Protein AF-A0A703SNC8-F1 (afdb_monomer)

Structure (mmCIF, N/CA/C/O backbone):
data_AF-A0A703SNC8-F1
#
_entry.id   AF-A0A703SNC8-F1
#
loop_
_atom_site.group_PDB
_atom_site.id
_atom_site.type_symbol
_atom_site.label_atom_id
_atom_site.label_alt_id
_atom_site.label_comp_id
_atom_site.label_asym_id
_atom_site.label_entity_id
_atom_site.label_seq_id
_atom_site.pdbx_PDB_ins_code
_atom_site.Cartn_x
_atom_site.Cartn_y
_atom_site.Cartn_z
_atom_site.occupancy
_atom_site.B_iso_or_equiv
_atom_site.auth_seq_id
_atom_site.auth_comp_id
_atom_site.auth_asym_id
_atom_site.auth_atom_id
_atom_site.pdbx_PDB_model_num
ATOM 1 N N . THR A 1 1 ? 1.431 -4.207 16.971 1.00 50.62 1 THR A N 1
ATOM 2 C CA . THR A 1 1 ? 0.646 -4.966 15.977 1.00 50.62 1 THR A CA 1
ATOM 3 C C . THR A 1 1 ? 0.282 -4.012 14.858 1.00 50.62 1 THR A C 1
ATOM 5 O O . THR A 1 1 ? -0.152 -2.906 15.160 1.00 50.62 1 THR A O 1
ATOM 8 N N . CYS A 1 2 ? 0.587 -4.344 13.600 1.00 49.19 2 CYS A N 1
ATOM 9 C CA . CYS A 1 2 ? 0.353 -3.465 12.448 1.00 49.19 2 CYS A CA 1
ATOM 10 C C . CYS A 1 2 ? -1.128 -3.067 12.402 1.00 49.19 2 CYS A C 1
ATOM 12 O O . CYS A 1 2 ? -1.988 -3.893 12.107 1.00 49.19 2 CYS A O 1
ATOM 14 N N . LYS A 1 3 ? -1.423 -1.824 12.793 1.00 57.72 3 LYS A N 1
ATOM 15 C CA . LYS A 1 3 ? -2.779 -1.285 12.897 1.00 57.72 3 LYS A CA 1
ATOM 16 C C . LYS A 1 3 ? -3.106 -0.617 11.562 1.00 57.72 3 LYS A C 1
ATOM 18 O O . LYS A 1 3 ? -3.019 0.599 11.429 1.00 57.72 3 LYS A O 1
ATOM 23 N N . LEU A 1 4 ? -3.388 -1.427 10.546 1.00 66.25 4 LEU A N 1
ATOM 24 C CA . LEU A 1 4 ? -3.846 -0.942 9.247 1.00 66.25 4 LEU A CA 1
ATOM 25 C C . LEU A 1 4 ? -5.318 -0.540 9.368 1.00 66.25 4 LEU A C 1
ATOM 27 O O . LEU A 1 4 ? -6.162 -1.375 9.138 1.00 66.25 4 LEU A O 1
ATOM 31 N N . ASN A 1 5 ? -5.631 0.685 9.805 1.00 65.12 5 ASN A N 1
ATOM 32 C CA . ASN A 1 5 ? -6.939 1.374 9.690 1.00 65.12 5 ASN A CA 1
ATOM 33 C C . ASN A 1 5 ? -8.244 0.520 9.633 1.00 65.12 5 ASN A C 1
ATOM 35 O O . ASN A 1 5 ? -9.140 0.837 8.860 1.00 65.12 5 ASN A O 1
ATOM 39 N N . GLY A 1 6 ? -8.385 -0.539 10.440 1.00 65.81 6 GLY A N 1
ATOM 40 C CA . GLY A 1 6 ? -9.568 -1.422 10.423 1.00 65.81 6 GLY A CA 1
ATOM 41 C C . GLY A 1 6 ? -9.574 -2.524 9.348 1.00 65.81 6 GLY A C 1
ATOM 42 O O . GLY A 1 6 ? -10.548 -3.260 9.250 1.00 65.81 6 GLY A O 1
ATOM 43 N N . VAL A 1 7 ? -8.497 -2.660 8.579 1.00 70.94 7 VAL A N 1
ATOM 44 C CA . VAL A 1 7 ? -8.236 -3.742 7.626 1.00 70.94 7 VAL A CA 1
ATOM 45 C C . VAL A 1 7 ? -7.408 -4.835 8.305 1.00 70.94 7 VAL A C 1
ATOM 47 O O . VAL A 1 7 ? -6.404 -4.561 8.969 1.00 70.94 7 VAL A O 1
ATOM 50 N N . GLU A 1 8 ? -7.817 -6.087 8.114 1.00 80.75 8 GLU A N 1
ATOM 51 C CA . GLU A 1 8 ? -7.074 -7.274 8.545 1.00 80.75 8 GLU A CA 1
ATOM 52 C C . GLU A 1 8 ? -5.712 -7.322 7.833 1.00 80.75 8 GLU A C 1
ATOM 54 O O . GLU A 1 8 ? -5.613 -7.646 6.646 1.00 80.75 8 GLU A O 1
ATOM 59 N N . SER A 1 9 ? -4.643 -6.984 8.563 1.00 79.19 9 SER A N 1
ATOM 60 C CA . SER A 1 9 ? -3.292 -6.838 8.003 1.00 79.19 9 SER A CA 1
ATOM 61 C C . SER A 1 9 ? -2.778 -8.095 7.296 1.00 79.19 9 SER A C 1
ATOM 63 O O . SER A 1 9 ? -2.065 -7.989 6.301 1.00 79.19 9 SER A O 1
ATOM 65 N N . GLU A 1 10 ? -3.135 -9.279 7.798 1.00 83.25 10 GLU A N 1
ATOM 66 C CA . GLU A 1 10 ? -2.727 -10.558 7.208 1.00 83.25 10 GLU A CA 1
ATOM 67 C C . GLU A 1 10 ? -3.422 -10.815 5.865 1.00 83.25 10 GLU A C 1
ATOM 69 O O . GLU A 1 10 ? -2.763 -11.166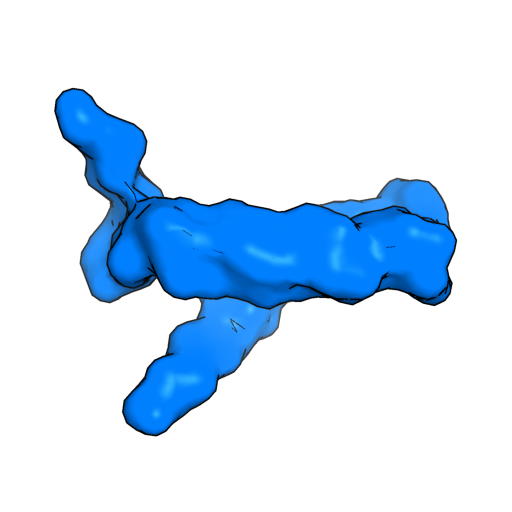 4.884 1.00 83.25 10 GLU A O 1
ATOM 74 N N . ALA A 1 11 ? -4.735 -10.579 5.798 1.00 82.12 11 ALA A N 1
ATOM 75 C CA . ALA A 1 11 ? -5.519 -10.756 4.581 1.00 82.12 11 ALA A CA 1
ATOM 76 C C . ALA A 1 11 ? -5.065 -9.790 3.479 1.00 82.12 11 ALA A C 1
ATOM 78 O O . ALA A 1 11 ? -4.845 -10.211 2.342 1.00 82.12 11 ALA A O 1
ATOM 79 N N . TRP A 1 12 ? -4.845 -8.518 3.833 1.00 82.94 12 TRP A N 1
ATOM 80 C CA . TRP A 1 12 ? -4.322 -7.514 2.907 1.00 82.94 12 TRP A CA 1
ATOM 81 C C . TRP A 1 12 ? -2.946 -7.907 2.364 1.00 82.94 12 TRP A C 1
ATOM 83 O O . TRP A 1 12 ? -2.736 -7.917 1.153 1.00 82.94 12 TRP A O 1
ATOM 93 N N . LEU A 1 13 ? -2.013 -8.287 3.242 1.00 85.25 13 LEU A N 1
ATOM 94 C CA . LEU A 1 13 ? -0.660 -8.638 2.820 1.00 85.25 13 LEU A CA 1
ATOM 95 C C . LEU A 1 13 ? -0.655 -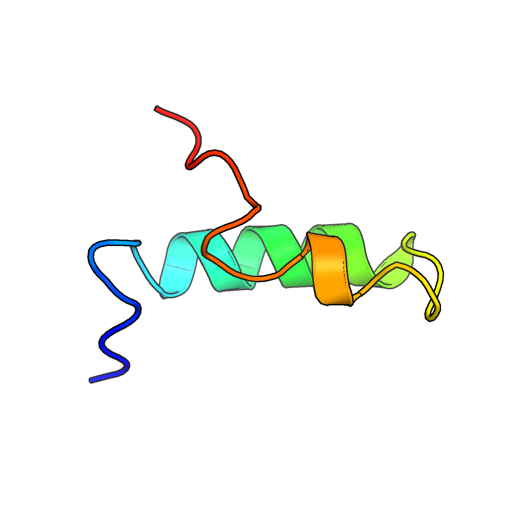9.863 1.898 1.00 85.25 13 LEU A C 1
ATOM 97 O O . LEU A 1 13 ? 0.062 -9.871 0.902 1.00 85.25 13 LEU A O 1
ATOM 101 N N . ARG A 1 14 ? -1.464 -10.884 2.199 1.00 87.56 14 ARG A N 1
ATOM 102 C CA . ARG A 1 14 ? -1.578 -12.083 1.360 1.00 87.56 14 ARG A CA 1
ATOM 103 C C . ARG A 1 14 ? -2.101 -11.752 -0.039 1.00 87.56 14 ARG A C 1
ATOM 105 O O . ARG A 1 14 ? -1.564 -12.263 -1.019 1.00 87.56 14 ARG A O 1
ATOM 112 N N . ASP A 1 15 ? -3.115 -10.898 -0.127 1.00 85.19 15 ASP A N 1
ATOM 113 C CA . ASP A 1 15 ? -3.694 -10.459 -1.397 1.00 85.19 15 ASP A CA 1
ATOM 114 C C . ASP A 1 15 ? -2.697 -9.627 -2.224 1.00 85.19 15 ASP A C 1
ATOM 116 O O . ASP A 1 15 ? -2.499 -9.886 -3.412 1.00 85.19 15 ASP A O 1
ATOM 120 N N . VAL A 1 16 ? -1.976 -8.703 -1.579 1.00 86.56 16 VAL A N 1
ATOM 121 C CA . VAL A 1 16 ? -0.923 -7.906 -2.227 1.00 86.56 16 VAL A CA 1
ATOM 122 C C . VAL A 1 16 ? 0.224 -8.779 -2.713 1.00 86.56 16 VAL A C 1
ATOM 124 O O . VAL A 1 16 ? 0.666 -8.610 -3.843 1.00 86.56 16 VAL A O 1
ATOM 127 N N . LEU A 1 17 ? 0.703 -9.724 -1.902 1.00 87.38 17 LEU A N 1
ATOM 128 C CA . LEU A 1 17 ? 1.806 -10.609 -2.287 1.00 87.38 17 LEU A CA 1
ATOM 129 C C . LEU A 1 17 ? 1.456 -11.495 -3.486 1.00 87.38 17 LEU A C 1
ATOM 131 O O . LEU A 1 17 ? 2.340 -11.805 -4.278 1.00 87.38 17 LEU A O 1
ATOM 135 N N . TRP A 1 18 ? 0.187 -11.876 -3.643 1.00 87.31 18 TRP A N 1
ATOM 136 C CA . TRP A 1 18 ? -0.269 -12.598 -4.830 1.00 87.31 18 TRP A CA 1
ATOM 137 C C . TRP A 1 18 ? -0.337 -11.691 -6.064 1.00 87.31 18 TRP A C 1
ATOM 139 O O . TRP A 1 18 ? 0.075 -12.085 -7.149 1.00 87.31 18 TRP A O 1
ATOM 149 N N . LYS A 1 19 ? -0.831 -10.460 -5.903 1.00 84.75 19 LYS A N 1
ATOM 150 C CA . LYS A 1 19 ? -1.040 -9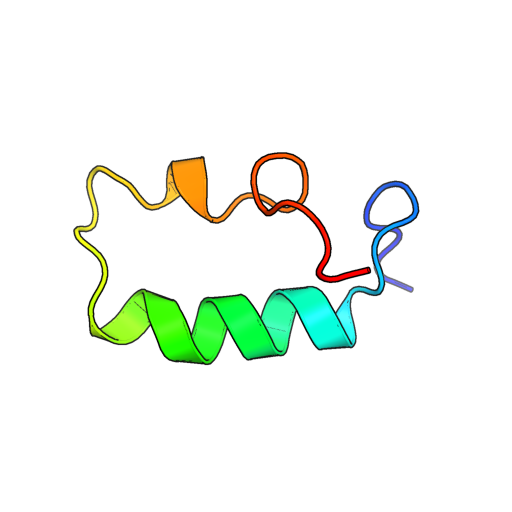.525 -7.018 1.00 84.75 19 LYS A CA 1
ATOM 151 C C . LYS A 1 19 ? 0.239 -8.831 -7.481 1.00 84.75 19 LYS A C 1
ATOM 153 O O . LYS A 1 19 ? 0.356 -8.533 -8.663 1.00 84.75 19 LYS A O 1
ATOM 158 N N . ILE A 1 20 ? 1.192 -8.569 -6.582 1.00 87.44 20 ILE A N 1
ATOM 159 C CA . ILE A 1 20 ? 2.380 -7.744 -6.860 1.00 87.44 20 ILE A CA 1
ATOM 160 C C . ILE A 1 20 ? 3.294 -8.350 -7.927 1.00 87.44 20 ILE A C 1
ATOM 162 O O . ILE A 1 20 ? 3.958 -7.605 -8.641 1.00 87.44 20 ILE A O 1
ATOM 166 N N . SER A 1 21 ? 3.312 -9.678 -8.067 1.00 84.25 21 SER A N 1
ATOM 167 C CA . SER A 1 21 ? 4.106 -10.363 -9.092 1.00 84.25 21 SER A CA 1
ATOM 168 C C . SER A 1 21 ? 3.623 -10.076 -10.517 1.00 84.25 21 SER A C 1
ATOM 170 O O . SER A 1 21 ? 4.446 -10.005 -11.425 1.00 84.25 21 SER A O 1
ATOM 172 N N . ASP A 1 22 ? 2.322 -9.849 -10.699 1.00 85.31 22 ASP A N 1
ATOM 173 C CA . ASP A 1 22 ? 1.696 -9.535 -11.989 1.00 85.31 22 ASP A 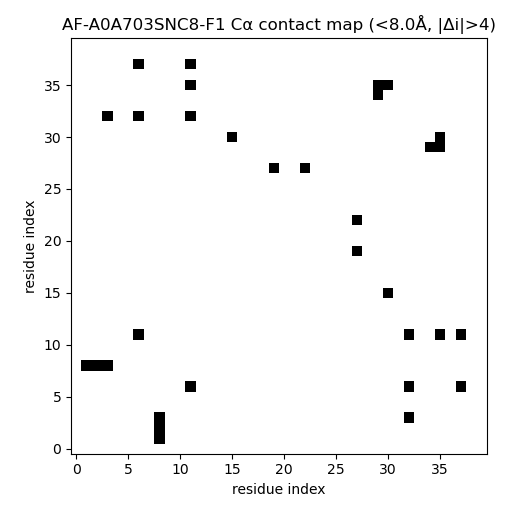CA 1
ATOM 174 C C . ASP A 1 22 ? 1.383 -8.032 -12.151 1.00 85.31 22 ASP A C 1
ATOM 176 O O . ASP A 1 22 ? 0.887 -7.595 -13.193 1.00 85.31 22 ASP A O 1
ATOM 180 N N . TRP A 1 23 ? 1.666 -7.210 -11.134 1.00 85.00 23 TRP A N 1
ATOM 181 C CA . TRP A 1 23 ? 1.303 -5.792 -11.121 1.00 85.00 23 TRP A CA 1
ATOM 182 C C . TRP A 1 23 ? 2.401 -4.895 -11.696 1.00 85.00 23 TRP A C 1
ATOM 184 O O . TRP A 1 23 ? 3.588 -5.043 -11.416 1.00 85.00 23 TRP A O 1
ATOM 194 N N . SER A 1 24 ? 1.999 -3.874 -12.453 1.00 83.19 24 SER A N 1
ATOM 195 C CA . SER A 1 24 ? 2.933 -2.858 -12.943 1.00 83.19 24 SER A CA 1
ATOM 196 C C . SER A 1 24 ? 3.435 -1.968 -11.798 1.00 83.19 24 SER A C 1
ATOM 198 O O . SER A 1 24 ? 2.631 -1.440 -11.025 1.00 83.19 24 SER A O 1
ATOM 200 N N . SER A 1 25 ? 4.747 -1.706 -11.743 1.00 81.12 25 SER A N 1
ATOM 201 C CA . SER A 1 25 ? 5.387 -0.863 -10.716 1.00 81.12 25 SER A CA 1
ATOM 202 C C . SER A 1 25 ? 4.766 0.533 -10.586 1.00 81.12 25 SER A C 1
ATOM 204 O O . SER A 1 25 ? 4.711 1.093 -9.495 1.00 81.12 25 SER A O 1
ATOM 206 N N . ASN A 1 26 ? 4.228 1.083 -11.679 1.00 86.44 26 ASN A N 1
ATOM 207 C CA . ASN A 1 26 ? 3.585 2.401 -11.678 1.00 86.44 26 ASN A CA 1
ATO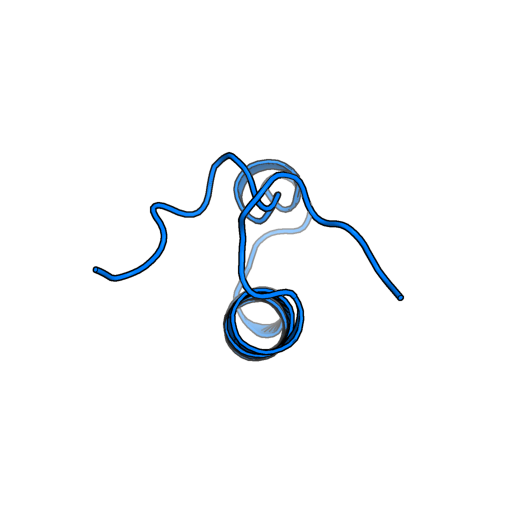M 208 C C . ASN A 1 26 ? 2.199 2.408 -11.009 1.00 86.44 26 ASN A C 1
ATOM 210 O O . ASN A 1 26 ? 1.652 3.477 -10.753 1.00 86.44 26 ASN A O 1
ATOM 214 N N . ARG A 1 27 ? 1.629 1.236 -10.708 1.00 82.94 27 ARG A N 1
ATOM 215 C CA . ARG A 1 27 ? 0.286 1.061 -10.131 1.00 82.94 27 ARG A CA 1
ATOM 216 C C . ARG A 1 27 ? 0.299 0.454 -8.730 1.00 82.94 27 ARG A C 1
ATOM 218 O O . ARG A 1 27 ? -0.748 0.112 -8.200 1.00 82.94 27 ARG A O 1
ATOM 225 N N . VAL A 1 28 ? 1.466 0.350 -8.092 1.00 83.38 28 VAL A N 1
ATOM 226 C CA . VAL A 1 28 ? 1.598 -0.193 -6.722 1.00 83.38 28 VAL A CA 1
ATOM 227 C C . VAL A 1 28 ? 0.791 0.620 -5.703 1.00 83.38 2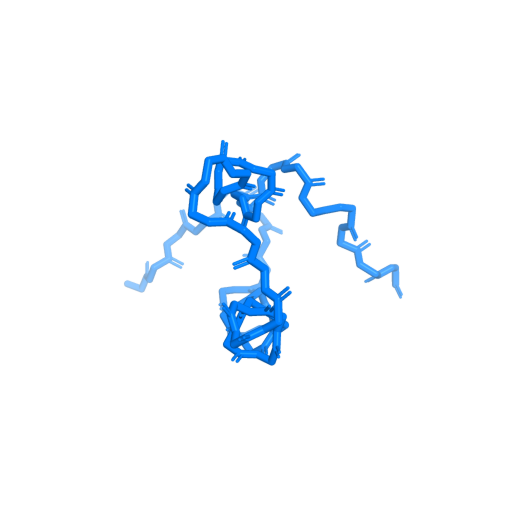8 VAL A C 1
ATOM 229 O O . VAL A 1 28 ? 0.314 0.077 -4.712 1.00 83.38 28 VAL A O 1
ATOM 232 N N . HIS A 1 29 ? 0.566 1.908 -5.966 1.00 83.44 29 HIS A N 1
ATOM 233 C CA . HIS A 1 29 ? -0.281 2.759 -5.132 1.00 83.44 29 HIS A CA 1
ATOM 234 C C . HIS A 1 29 ? -1.754 2.301 -5.089 1.00 83.44 29 HIS A C 1
ATOM 236 O O . HIS A 1 29 ? -2.462 2.606 -4.133 1.00 83.44 29 HIS A O 1
ATOM 242 N N . GLU A 1 30 ? -2.221 1.536 -6.077 1.00 83.81 30 GLU A N 1
ATOM 243 C CA . GLU A 1 30 ? -3.560 0.929 -6.091 1.00 83.81 30 GLU A CA 1
ATOM 244 C C . GLU A 1 30 ? -3.657 -0.267 -5.126 1.00 83.81 30 GLU A C 1
ATOM 246 O O . GLU A 1 30 ? -4.743 -0.593 -4.663 1.00 83.81 30 GLU A O 1
ATOM 251 N N . LEU A 1 31 ? -2.525 -0.878 -4.751 1.00 84.00 31 LEU A N 1
ATOM 252 C CA . LEU A 1 31 ? -2.460 -1.992 -3.794 1.00 84.00 31 LEU A CA 1
ATOM 253 C C . LEU A 1 31 ? -2.454 -1.526 -2.329 1.00 84.00 31 LEU A C 1
ATOM 255 O O . LEU A 1 31 ? -2.330 -2.334 -1.405 1.00 84.00 31 LEU A O 1
ATOM 259 N N . LEU A 1 32 ? -2.566 -0.219 -2.093 1.00 84.38 32 LEU A N 1
ATOM 260 C CA . LEU A 1 32 ? -2.611 0.331 -0.748 1.00 84.38 32 LEU A CA 1
ATOM 261 C C . LEU A 1 32 ? -3.895 -0.116 -0.023 1.00 84.38 32 LEU A C 1
ATOM 263 O O . LEU A 1 32 ? -4.945 -0.266 -0.645 1.00 84.38 32 LEU A O 1
ATOM 267 N N . PRO A 1 33 ? -3.840 -0.314 1.301 1.00 75.94 33 PRO A N 1
ATOM 268 C CA . PRO A 1 33 ? -4.901 -0.986 2.055 1.00 75.94 33 PRO A CA 1
ATOM 269 C C . PRO A 1 33 ? -6.248 -0.259 2.071 1.00 75.94 33 PRO A C 1
ATOM 271 O O . PRO A 1 33 ? -7.256 -0.867 2.396 1.00 75.94 33 PRO A O 1
ATOM 274 N N . TRP A 1 34 ? -6.280 1.024 1.717 1.00 76.62 34 TRP A N 1
ATOM 275 C CA . TRP A 1 34 ? -7.506 1.816 1.566 1.00 76.62 34 TRP A CA 1
ATOM 276 C C . TRP A 1 34 ? -8.088 1.801 0.145 1.00 76.62 34 TRP A C 1
ATOM 278 O O . TRP A 1 34 ? -9.219 2.236 -0.041 1.00 76.62 34 TRP A O 1
ATOM 288 N N . ASN A 1 35 ? -7.323 1.331 -0.844 1.00 76.75 35 ASN A N 1
ATOM 289 C CA . ASN A 1 35 ? -7.753 1.186 -2.237 1.00 76.75 35 ASN A CA 1
ATOM 290 C C . ASN A 1 35 ? -8.212 -0.240 -2.551 1.00 76.75 35 ASN A C 1
ATOM 292 O O . ASN A 1 35 ? -9.021 -0.446 -3.452 1.00 76.75 35 ASN A O 1
A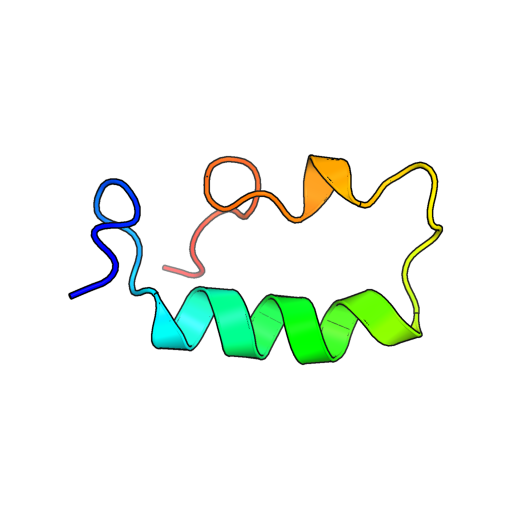TOM 296 N N . LEU A 1 36 ? -7.704 -1.226 -1.809 1.00 71.38 36 LEU A N 1
ATOM 297 C CA . LEU A 1 36 ? -8.230 -2.578 -1.870 1.00 71.38 36 LEU A CA 1
ATOM 298 C C . LEU A 1 36 ? -9.585 -2.580 -1.165 1.00 71.38 36 LEU A C 1
ATOM 300 O O . LEU A 1 36 ? -9.650 -2.474 0.059 1.00 71.38 36 LEU A O 1
ATOM 304 N N . GLU A 1 37 ? -10.664 -2.671 -1.945 1.00 61.94 37 GLU A N 1
ATOM 305 C CA . GLU A 1 37 ? -11.986 -2.990 -1.419 1.00 61.94 37 GLU A CA 1
ATOM 306 C C . GLU A 1 37 ? -11.839 -4.316 -0.684 1.00 61.94 37 GLU A C 1
ATOM 308 O O . GLU A 1 37 ? -11.681 -5.370 -1.302 1.00 61.94 37 GLU A O 1
ATOM 313 N N . THR A 1 38 ? -11.773 -4.243 0.645 1.00 54.75 38 THR A N 1
ATOM 314 C CA . THR A 1 38 ? -11.714 -5.412 1.510 1.00 54.75 38 THR A CA 1
ATOM 315 C C . THR A 1 38 ? -12.816 -6.344 1.050 1.00 54.75 38 THR A C 1
ATOM 317 O O . THR A 1 38 ? -13.993 -5.973 1.110 1.00 54.75 38 THR A O 1
ATOM 320 N N . VAL A 1 39 ? -12.422 -7.500 0.512 1.00 52.47 39 VAL A N 1
ATOM 321 C CA . VAL A 1 39 ? -13.358 -8.555 0.137 1.00 52.47 39 VAL A CA 1
ATOM 322 C C . VAL A 1 39 ? -14.247 -8.761 1.362 1.00 52.47 39 VAL A C 1
ATOM 324 O O . VAL A 1 39 ? -13.725 -9.030 2.444 1.00 52.47 39 VAL A O 1
ATOM 327 N N . LYS A 1 40 ? -15.543 -8.471 1.201 1.00 42.00 40 LYS A N 1
ATOM 328 C CA . LYS A 1 40 ? -16.547 -8.587 2.263 1.00 42.00 40 LYS A CA 1
ATOM 329 C C . LYS A 1 40 ? -16.521 -9.965 2.908 1.00 42.00 40 LYS A C 1
ATOM 331 O O . LYS A 1 40 ? -16.326 -10.949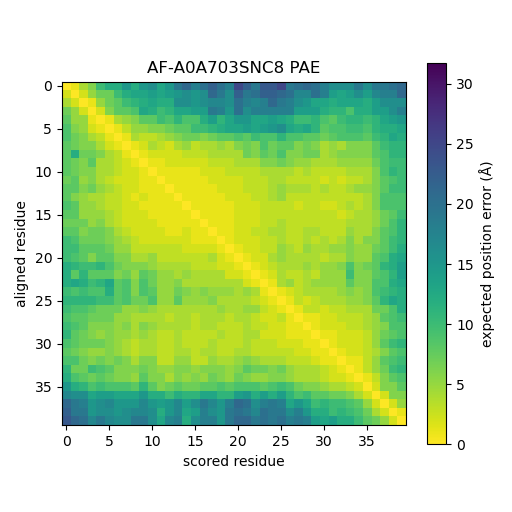 2.158 1.00 42.00 40 LYS A O 1
#

Solvent-accessible surface area (backbone atoms only — not comparable to full-atom values): 2700 Å² total; per-residue 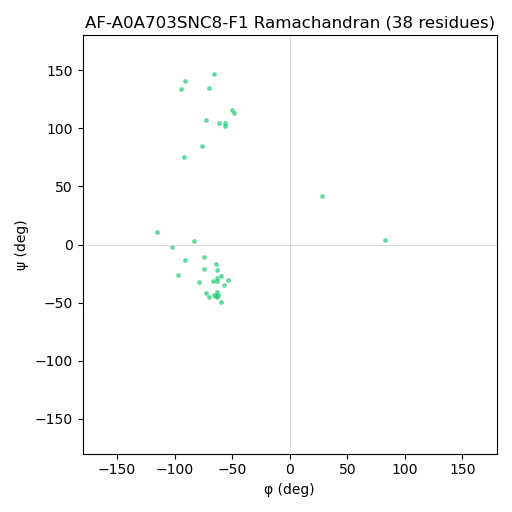(Å²): 126,83,78,47,89,92,49,62,54,67,62,52,50,54,54,41,65,65,46,54,82,80,48,59,82,92,51,55,76,56,66,35,80,88,60,45,77,72,80,126

pLDDT: mean 76.11, std 12.5, range [42.0, 87.56]

Secondary structure (DSSP, 8-state):
----TTS-HHHHHHHHHHHTTTS-GGGGGGGSTTTS----

InterPro domains:
  IPR039552 Transposase IS66, C-terminal [PF13817] (1-34)

Foldseek 3Di:
DPCQPPDDPVQLVVVCVVCVVVDDPVCVVCSRRVNPPRPD

Radius of gyration: 10.18 Å; Cα contacts (8 Å, |Δi|>4): 16; chains: 1; bounding box: 22×15×29 Å

Mean predicted aligned error: 6.82 Å

Organism: Salmonella enterica (NCBI:txid28901)

Sequence (40 aa):
TCKLNGVESEAWLRDVLWKISDWSSNRVHELLPWNLETVK